Protein AF-A0A533WTR8-F1 (afdb_monomer)

Radius of gyration: 11.95 Å; Cα contacts (8 Å, |Δi|>4): 31; chains: 1; bounding box: 32×21×36 Å

Nearest PDB structures (foldseek):
  2is1-assembly1_A  TM=4.932E-01  e=2.156E+00  Escherichia coli
  2is6-assembly1_A  TM=5.455E-01  e=2.601E+00  Escherichia coli

Mean predicted aligned error: 4.08 Å

Secondary structure (DSSP, 8-state):
--HHHHHHHHHHHHHHHH---HHHHHHHHHHHHHHHHHT--HHHHHHHHHH--TT-HHHHHHHHHHHHHHT-

Foldseek 3Di:
DDPVVVVLVVLVVVCQVPDPDVVLVVVLVVLCVVCVVVVHHSSVSVVVCLVVVVPVVPNNVSSVVSVVVVVD

Sequence (72 aa):
MSNWDEDFIRLVDNFVAETKDPKILDEISQLDRESRLLGISFYDMYCVVLQDVTGHQYLVAEFKTYTSLKKS

Solvent-accessible surface area (backbone atoms only — not comparable to full-atom values): 4207 Å² total; per-residue (Å²): 134,56,74,68,55,55,53,48,52,52,52,51,52,49,47,67,69,69,58,79,55,66,68,50,54,50,51,53,52,49,47,48,50,51,13,60,76,71,73,48,51,53,66,59,44,51,52,49,45,69,73,49,45,82,91,42,53,66,55,50,49,53,50,51,52,52,55,55,62,74,73,110

pLDDT: mean 89.66, std 9.97, range [44.38, 96.56]

Structure (mmCIF, N/CA/C/O backbone):
data_AF-A0A533WTR8-F1
#
_entry.id   AF-A0A533WTR8-F1
#
loop_
_atom_site.group_PDB
_atom_site.id
_atom_site.type_symbol
_atom_site.label_atom_id
_atom_site.label_alt_id
_atom_site.label_comp_id
_atom_site.label_asym_id
_atom_site.label_entity_id
_atom_site.label_seq_id
_atom_site.pdbx_PDB_ins_code
_atom_site.Cartn_x
_atom_site.Cartn_y
_atom_site.Cartn_z
_atom_site.occupancy
_atom_site.B_iso_or_equiv
_atom_site.auth_seq_id
_atom_site.auth_comp_id
_atom_site.auth_asym_id
_atom_site.auth_atom_id
_atom_site.pdbx_PDB_model_num
ATOM 1 N N . MET A 1 1 ? 19.581 -8.117 0.115 1.00 53.12 1 MET A N 1
ATOM 2 C CA . MET A 1 1 ? 18.608 -7.055 0.434 1.00 53.12 1 MET A CA 1
ATOM 3 C C . MET A 1 1 ? 19.037 -6.432 1.745 1.00 53.12 1 MET A C 1
ATOM 5 O O . MET A 1 1 ? 19.672 -7.126 2.534 1.00 53.12 1 MET A O 1
ATOM 9 N N . SER A 1 2 ? 18.850 -5.127 1.919 1.00 70.56 2 SER A N 1
ATOM 10 C CA . SER A 1 2 ? 19.217 -4.466 3.173 1.00 70.56 2 SER A CA 1
ATOM 11 C C . SER A 1 2 ? 18.140 -4.732 4.231 1.00 70.56 2 SER A C 1
ATOM 13 O O . SER A 1 2 ? 16.984 -4.943 3.877 1.00 70.56 2 SER A O 1
ATOM 15 N N . ASN A 1 3 ? 18.485 -4.695 5.522 1.00 69.25 3 ASN A N 1
ATOM 16 C CA . ASN A 1 3 ? 17.496 -4.867 6.602 1.00 69.25 3 ASN A CA 1
ATOM 17 C C . ASN A 1 3 ? 16.329 -3.863 6.496 1.00 69.25 3 ASN A C 1
ATOM 19 O O . ASN A 1 3 ? 15.206 -4.174 6.871 1.00 69.25 3 ASN A O 1
ATOM 23 N N . TRP A 1 4 ? 16.591 -2.675 5.943 1.00 70.06 4 TRP A N 1
ATOM 24 C CA . TRP A 1 4 ? 15.582 -1.642 5.717 1.00 70.06 4 TRP A CA 1
ATOM 25 C C . TRP A 1 4 ? 14.526 -2.048 4.682 1.00 70.06 4 TRP A C 1
ATOM 27 O O . TRP A 1 4 ? 13.362 -1.680 4.836 1.00 70.06 4 TRP A O 1
ATOM 37 N N . ASP A 1 5 ? 14.911 -2.827 3.668 1.00 80.88 5 ASP A N 1
ATOM 38 C CA . ASP A 1 5 ? 13.986 -3.319 2.642 1.00 80.88 5 ASP A CA 1
ATOM 39 C C . ASP A 1 5 ? 13.048 -4.382 3.231 1.00 80.88 5 ASP A C 1
ATOM 41 O O . ASP A 1 5 ? 11.844 -4.360 2.986 1.00 80.88 5 ASP A O 1
ATOM 45 N N . GLU A 1 6 ? 13.582 -5.286 4.058 1.00 85.94 6 GLU A N 1
ATOM 46 C CA . GLU A 1 6 ? 12.799 -6.337 4.722 1.00 85.94 6 GLU A CA 1
ATOM 47 C C . GLU A 1 6 ? 11.813 -5.763 5.747 1.00 85.94 6 GLU A C 1
ATOM 49 O O . GLU A 1 6 ? 10.655 -6.184 5.798 1.00 85.94 6 GLU A O 1
ATOM 54 N N . ASP A 1 7 ? 12.236 -4.762 6.524 1.00 88.62 7 ASP A N 1
ATOM 55 C CA . ASP A 1 7 ? 11.360 -4.070 7.472 1.00 88.62 7 ASP A CA 1
ATOM 56 C C . ASP A 1 7 ? 10.222 -3.333 6.758 1.00 88.62 7 ASP A C 1
ATOM 58 O O . ASP A 1 7 ? 9.077 -3.364 7.221 1.00 88.62 7 ASP A O 1
ATOM 62 N N . PHE A 1 8 ? 10.510 -2.700 5.616 1.00 90.00 8 PHE A N 1
ATOM 63 C CA . PHE A 1 8 ? 9.493 -2.045 4.796 1.00 90.00 8 PHE A CA 1
ATOM 64 C C . PHE A 1 8 ? 8.495 -3.050 4.219 1.00 90.00 8 PHE A C 1
ATOM 66 O O . PHE A 1 8 ? 7.288 -2.866 4.387 1.00 90.00 8 PHE A O 1
ATOM 73 N N . ILE A 1 9 ? 8.986 -4.132 3.607 1.00 93.00 9 ILE A N 1
ATOM 74 C CA . ILE A 1 9 ? 8.153 -5.218 3.072 1.00 93.00 9 ILE A CA 1
ATOM 75 C C . ILE A 1 9 ? 7.220 -5.746 4.161 1.00 93.00 9 ILE A C 1
ATOM 77 O O . ILE A 1 9 ? 6.004 -5.772 3.978 1.00 93.00 9 ILE A O 1
ATOM 81 N N . ARG A 1 10 ? 7.764 -6.061 5.342 1.00 93.56 10 ARG A N 1
ATOM 82 C CA . ARG A 1 10 ? 6.973 -6.569 6.467 1.00 93.56 10 ARG A CA 1
ATOM 83 C C . ARG A 1 10 ? 5.925 -5.564 6.941 1.00 93.56 10 ARG A C 1
ATOM 85 O O . ARG A 1 10 ? 4.828 -5.949 7.340 1.00 93.56 10 ARG A O 1
ATOM 92 N N . LEU A 1 11 ? 6.255 -4.275 6.946 1.00 93.12 11 LEU A N 1
ATOM 93 C CA . LEU A 1 11 ? 5.336 -3.218 7.362 1.00 93.12 11 LEU A CA 1
ATOM 94 C C . LEU A 1 11 ? 4.155 -3.085 6.398 1.00 93.12 11 LEU A C 1
ATOM 96 O O . LEU A 1 11 ? 3.015 -2.977 6.856 1.00 93.12 11 LEU A O 1
ATOM 100 N N . VAL A 1 12 ? 4.431 -3.120 5.094 1.00 94.44 12 VAL A N 1
ATOM 101 C CA . VAL A 1 12 ? 3.408 -3.110 4.043 1.00 94.44 12 VAL A CA 1
ATOM 102 C C . VAL A 1 12 ? 2.557 -4.375 4.127 1.00 94.44 12 VAL A C 1
ATOM 104 O O . VAL A 1 12 ? 1.338 -4.259 4.209 1.00 94.44 12 VAL A O 1
ATOM 107 N N . ASP A 1 13 ? 3.163 -5.560 4.220 1.00 95.06 13 ASP A N 1
ATOM 108 C CA . ASP A 1 13 ? 2.431 -6.830 4.333 1.00 95.06 13 ASP A CA 1
ATOM 109 C C . ASP A 1 13 ? 1.485 -6.839 5.539 1.00 95.06 13 ASP A C 1
AT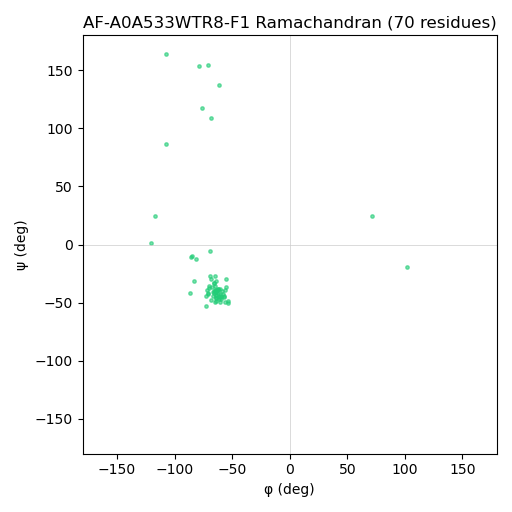OM 111 O O . ASP A 1 13 ? 0.311 -7.197 5.418 1.00 95.06 13 ASP A O 1
ATOM 115 N N . ASN A 1 14 ? 1.964 -6.383 6.702 1.00 95.62 14 ASN A N 1
ATOM 116 C CA . ASN A 1 14 ? 1.130 -6.293 7.897 1.00 95.62 14 ASN A CA 1
ATOM 117 C C . ASN A 1 14 ? -0.020 -5.296 7.709 1.00 95.62 14 ASN A C 1
ATOM 119 O O . ASN A 1 14 ? -1.144 -5.583 8.111 1.00 95.62 14 ASN A O 1
ATOM 123 N N . PHE A 1 15 ? 0.228 -4.143 7.081 1.00 95.56 15 PHE A N 1
ATOM 124 C CA . PHE A 1 15 ? -0.830 -3.175 6.789 1.00 95.56 15 PHE A CA 1
ATOM 125 C C . PHE A 1 15 ? -1.906 -3.765 5.868 1.00 95.56 15 PHE A C 1
ATOM 127 O O . PHE A 1 15 ? -3.093 -3.658 6.174 1.00 95.56 15 PHE A O 1
ATOM 134 N N . VAL A 1 16 ? -1.503 -4.430 4.782 1.00 94.31 16 VAL A N 1
ATOM 135 C CA . VAL A 1 16 ? -2.423 -5.073 3.830 1.00 94.31 16 VAL A CA 1
ATOM 136 C C . VAL A 1 16 ? -3.238 -6.181 4.512 1.00 94.31 16 VAL A C 1
ATOM 138 O O . VAL A 1 16 ? -4.432 -6.323 4.255 1.00 94.31 16 VAL A O 1
ATOM 141 N N . ALA A 1 17 ? -2.626 -6.955 5.411 1.00 94.81 17 ALA A N 1
ATOM 142 C CA . ALA A 1 17 ? -3.313 -8.020 6.142 1.00 94.81 17 ALA A CA 1
ATOM 143 C C . ALA A 1 17 ? -4.288 -7.489 7.213 1.00 94.81 17 ALA A C 1
ATOM 145 O O . ALA A 1 17 ? -5.375 -8.050 7.428 1.00 94.81 17 ALA A O 1
ATOM 146 N N . GLU A 1 18 ? -3.902 -6.420 7.912 1.00 94.50 18 GLU A N 1
ATOM 147 C CA . GLU A 1 18 ? -4.669 -5.847 9.019 1.00 94.50 18 GLU A CA 1
ATOM 148 C C . GLU A 1 18 ? -5.780 -4.905 8.541 1.00 94.50 18 GLU A C 1
ATOM 150 O O . GLU A 1 18 ? -6.837 -4.865 9.178 1.00 94.50 18 GLU A O 1
ATOM 155 N N . THR A 1 19 ? -5.602 -4.207 7.413 1.00 93.56 19 THR A N 1
ATOM 156 C CA . THR A 1 19 ? -6.621 -3.287 6.896 1.00 93.56 19 THR A CA 1
ATOM 157 C C . THR A 1 19 ? -7.922 -4.020 6.566 1.00 93.56 19 THR A C 1
ATOM 159 O O . THR A 1 19 ? -7.940 -5.134 6.032 1.00 93.56 19 THR A O 1
ATOM 162 N N . LYS A 1 20 ? -9.041 -3.400 6.946 1.00 93.19 20 LYS A N 1
ATOM 163 C CA . LYS A 1 20 ? -10.404 -3.890 6.686 1.00 93.19 20 LYS A CA 1
ATOM 164 C C . LYS A 1 20 ? -11.223 -2.905 5.863 1.00 93.19 20 LYS A C 1
ATOM 166 O O . LYS A 1 20 ? -12.389 -3.181 5.593 1.00 93.19 20 LYS A O 1
ATOM 171 N N . ASP A 1 21 ? -10.633 -1.776 5.475 1.00 94.31 21 ASP A N 1
ATOM 172 C CA . ASP A 1 21 ? -11.324 -0.801 4.647 1.00 94.31 21 ASP A CA 1
ATOM 173 C C . ASP A 1 21 ? -11.380 -1.302 3.192 1.00 94.31 21 ASP A C 1
ATOM 175 O O . ASP A 1 21 ? -10.333 -1.482 2.559 1.00 94.31 21 ASP A O 1
ATOM 179 N N . PRO A 1 22 ? -12.580 -1.533 2.632 1.00 93.88 22 PRO A N 1
ATOM 180 C CA . PRO A 1 22 ? -12.718 -2.072 1.285 1.00 93.88 22 PRO A CA 1
ATOM 181 C C . PRO A 1 22 ? -12.194 -1.126 0.197 1.00 93.88 22 PRO A C 1
ATOM 183 O O . PRO A 1 22 ? -11.775 -1.609 -0.850 1.00 93.88 22 PRO A O 1
ATOM 186 N N . LYS A 1 23 ? -12.186 0.196 0.418 1.00 93.50 23 LYS A N 1
ATOM 187 C CA . LYS A 1 23 ? -11.652 1.163 -0.556 1.00 93.50 23 LYS A CA 1
ATOM 188 C C . LYS A 1 23 ? -10.134 1.077 -0.632 1.00 93.50 23 LYS A C 1
ATOM 190 O O . LYS A 1 23 ? -9.580 1.073 -1.722 1.00 93.50 23 LYS A O 1
ATOM 195 N N . ILE A 1 24 ? -9.480 0.952 0.522 1.00 94.75 24 ILE A N 1
ATOM 196 C CA . ILE A 1 24 ? -8.023 0.776 0.610 1.00 94.75 24 ILE A CA 1
ATOM 197 C C . ILE A 1 24 ? -7.609 -0.546 -0.035 1.00 94.75 24 ILE A C 1
ATOM 199 O O . ILE A 1 24 ? -6.643 -0.593 -0.790 1.00 94.75 24 ILE A O 1
ATOM 203 N N . LEU A 1 25 ? -8.353 -1.622 0.237 1.00 95.25 25 LEU A N 1
ATOM 204 C CA . LEU A 1 25 ? -8.092 -2.938 -0.351 1.00 95.25 25 LEU A CA 1
ATOM 205 C C . LEU A 1 25 ? -8.263 -2.947 -1.875 1.00 95.25 25 LEU A C 1
ATOM 207 O O . LEU A 1 25 ? -7.476 -3.591 -2.573 1.00 95.25 25 LEU A O 1
ATOM 211 N N . ASP A 1 26 ? -9.268 -2.238 -2.396 1.00 95.62 26 ASP A N 1
ATOM 212 C CA . ASP A 1 26 ? -9.448 -2.075 -3.840 1.00 95.62 26 ASP A CA 1
ATOM 213 C C . ASP A 1 26 ? -8.277 -1.300 -4.458 1.00 95.62 26 ASP A C 1
ATOM 215 O O . ASP A 1 26 ? -7.682 -1.760 -5.429 1.00 95.62 26 ASP A O 1
ATOM 219 N N . GLU A 1 27 ? -7.866 -0.193 -3.839 1.00 95.00 27 GLU A N 1
ATOM 220 C CA . GLU A 1 27 ? -6.731 0.616 -4.292 1.00 95.00 27 GLU A CA 1
ATOM 221 C C . GLU A 1 27 ? -5.411 -0.178 -4.288 1.00 95.00 27 GLU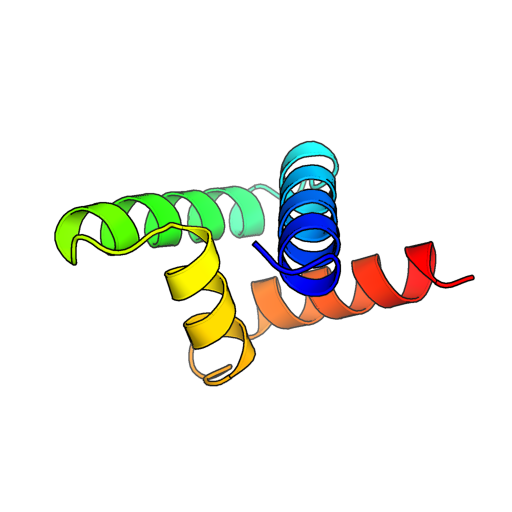 A C 1
ATOM 223 O O . GLU A 1 27 ? -4.696 -0.195 -5.287 1.00 95.00 27 GLU A O 1
ATOM 228 N N . ILE A 1 28 ? -5.124 -0.939 -3.225 1.00 95.56 28 ILE A N 1
ATOM 229 C CA . ILE A 1 28 ? -3.972 -1.860 -3.168 1.00 95.56 28 ILE A CA 1
ATOM 230 C C . ILE A 1 28 ? -4.032 -2.887 -4.304 1.00 95.56 28 ILE A C 1
ATOM 232 O O . ILE A 1 28 ? -3.019 -3.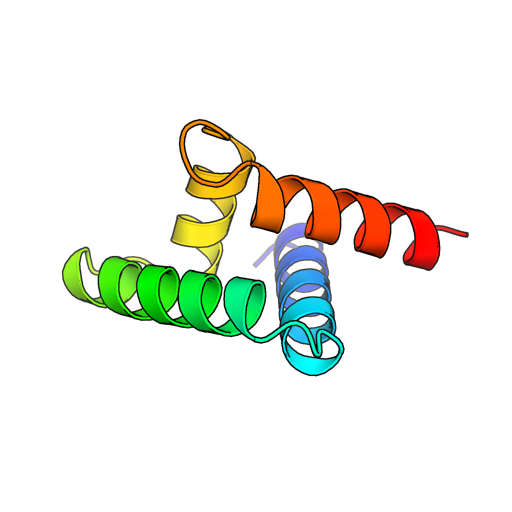170 -4.945 1.00 95.56 28 ILE A O 1
ATOM 236 N N . SER A 1 29 ? -5.219 -3.433 -4.577 1.00 95.69 29 SER A N 1
ATOM 237 C CA . SER A 1 29 ? -5.413 -4.403 -5.659 1.00 95.69 29 SER A CA 1
ATOM 238 C C . SER A 1 29 ? -5.188 -3.782 -7.040 1.00 95.69 29 SER A C 1
ATOM 240 O O . SER A 1 29 ? -4.722 -4.473 -7.948 1.00 95.69 29 SER A O 1
ATOM 242 N N . GLN A 1 30 ? -5.511 -2.499 -7.221 1.00 95.25 30 GLN A N 1
ATOM 243 C CA . GLN A 1 30 ? -5.214 -1.757 -8.447 1.00 95.25 30 GLN A CA 1
ATOM 244 C C . GLN A 1 30 ? -3.704 -1.541 -8.600 1.00 95.25 30 GLN A C 1
ATOM 246 O O . GLN A 1 30 ? -3.153 -1.900 -9.640 1.00 95.25 30 GLN A O 1
ATOM 251 N N . LEU A 1 31 ? -3.018 -1.092 -7.545 1.00 94.81 31 LEU A N 1
ATOM 252 C CA . LEU A 1 31 ? -1.560 -0.908 -7.545 1.00 94.81 31 LEU A CA 1
ATOM 253 C C . LEU A 1 31 ? -0.800 -2.205 -7.845 1.00 94.81 31 LEU A C 1
ATOM 255 O O . LEU A 1 31 ? 0.175 -2.205 -8.593 1.00 94.81 31 LEU A O 1
ATOM 259 N N . ASP A 1 32 ? -1.257 -3.331 -7.300 1.00 96.06 32 ASP A N 1
ATOM 260 C CA . ASP A 1 32 ? -0.677 -4.646 -7.580 1.00 96.06 32 ASP A CA 1
ATOM 261 C C . ASP A 1 32 ? -0.921 -5.111 -9.028 1.00 96.06 32 ASP A C 1
ATOM 263 O O . ASP A 1 32 ? -0.104 -5.817 -9.617 1.00 96.06 32 ASP A O 1
ATOM 267 N N . ARG A 1 33 ? -2.019 -4.697 -9.664 1.00 96.56 33 ARG A N 1
ATOM 268 C CA . ARG A 1 33 ? -2.210 -4.940 -11.103 1.00 96.56 33 ARG A CA 1
ATOM 269 C C . ARG A 1 33 ? -1.296 -4.053 -11.939 1.00 96.56 33 ARG A C 1
ATOM 271 O O . ARG A 1 33 ? -0.686 -4.540 -12.889 1.00 96.56 33 ARG A O 1
ATOM 278 N N . GLU A 1 34 ? -1.195 -2.775 -11.593 1.00 95.19 34 GLU A N 1
ATOM 279 C CA . GLU A 1 34 ? -0.357 -1.806 -12.301 1.00 95.19 34 GLU A CA 1
ATOM 280 C C . GLU A 1 34 ? 1.132 -2.149 -12.204 1.00 95.19 34 GLU A C 1
ATOM 282 O O . GLU A 1 34 ? 1.834 -2.100 -13.214 1.00 95.19 34 GLU A O 1
ATOM 287 N N . SER A 1 35 ? 1.608 -2.585 -11.034 1.00 96.44 35 S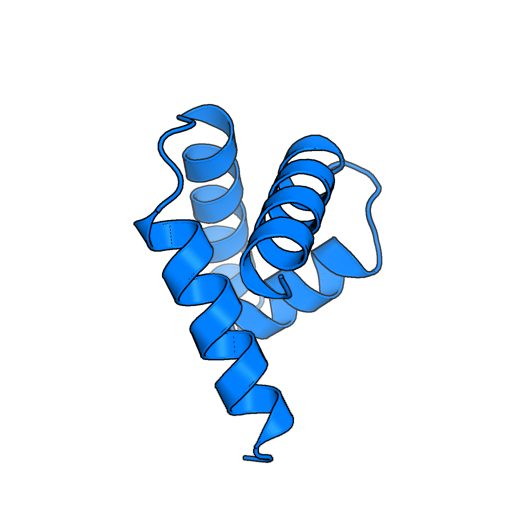ER A N 1
ATOM 288 C CA . SER A 1 35 ? 2.998 -3.017 -10.839 1.00 96.44 35 SER A CA 1
ATOM 289 C C . SER A 1 35 ? 3.370 -4.154 -11.796 1.00 96.44 35 SER A C 1
ATOM 291 O O . SER A 1 35 ? 4.391 -4.085 -12.484 1.00 96.44 35 SER A O 1
ATOM 293 N N . ARG A 1 36 ? 2.486 -5.151 -11.941 1.00 96.00 36 ARG A N 1
ATOM 294 C CA . ARG A 1 36 ? 2.661 -6.273 -12.873 1.00 96.00 36 ARG A CA 1
ATOM 295 C C . ARG A 1 36 ? 2.662 -5.829 -14.331 1.00 96.00 36 ARG A C 1
ATOM 297 O O . ARG A 1 36 ? 3.44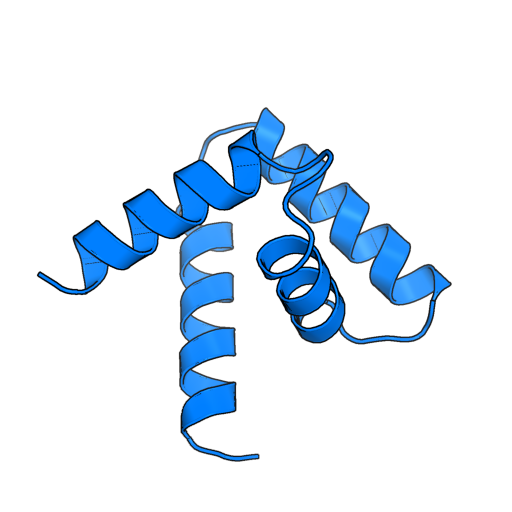5 -6.364 -15.111 1.00 96.00 36 ARG A O 1
ATOM 304 N N . LEU A 1 37 ? 1.808 -4.872 -14.703 1.00 96.38 37 LEU A N 1
ATOM 305 C CA . LEU A 1 37 ? 1.776 -4.318 -16.064 1.00 96.38 37 LEU A CA 1
ATOM 306 C C . LEU A 1 37 ? 3.066 -3.565 -16.406 1.00 96.38 37 LEU A C 1
ATOM 308 O O . LEU A 1 37 ? 3.525 -3.625 -17.545 1.00 96.38 37 LEU A O 1
ATOM 312 N N . LEU A 1 38 ? 3.656 -2.888 -15.423 1.00 94.94 38 LEU A N 1
ATOM 313 C CA . LEU A 1 38 ? 4.915 -2.159 -15.566 1.00 94.94 38 LEU A CA 1
ATOM 314 C C . LEU A 1 38 ? 6.157 -3.046 -15.387 1.00 94.94 38 LEU A C 1
ATOM 316 O O . LEU A 1 38 ? 7.267 -2.603 -15.677 1.00 94.94 38 LEU A O 1
ATOM 320 N N . GLY A 1 39 ? 5.988 -4.290 -14.933 1.00 96.06 39 GLY A N 1
ATOM 321 C CA . GLY A 1 39 ? 7.087 -5.225 -14.688 1.00 96.06 39 GLY A CA 1
ATOM 322 C C . GLY A 1 39 ? 7.951 -4.866 -13.475 1.00 96.06 39 GLY A C 1
ATOM 323 O O . GLY A 1 39 ? 9.114 -5.264 -13.428 1.00 96.06 39 GLY A O 1
ATOM 324 N N . ILE A 1 40 ? 7.402 -4.119 -12.513 1.00 95.38 40 ILE A N 1
ATOM 325 C CA . ILE A 1 40 ? 8.067 -3.759 -11.252 1.00 95.38 40 ILE A CA 1
ATOM 326 C C . ILE A 1 40 ? 7.454 -4.528 -10.081 1.00 95.38 40 ILE A C 1
ATOM 328 O O . ILE A 1 40 ? 6.365 -5.095 -10.199 1.00 95.38 40 ILE A O 1
ATOM 332 N N . SER A 1 41 ? 8.139 -4.564 -8.936 1.00 95.62 41 SER A N 1
ATOM 333 C CA . SER A 1 41 ? 7.550 -5.187 -7.753 1.00 95.62 41 SER A CA 1
ATOM 334 C C . SER A 1 41 ? 6.405 -4.337 -7.194 1.00 95.62 41 SER A C 1
ATOM 336 O O . SER A 1 41 ? 6.367 -3.114 -7.355 1.00 95.62 41 SER A O 1
ATOM 338 N N . PHE A 1 42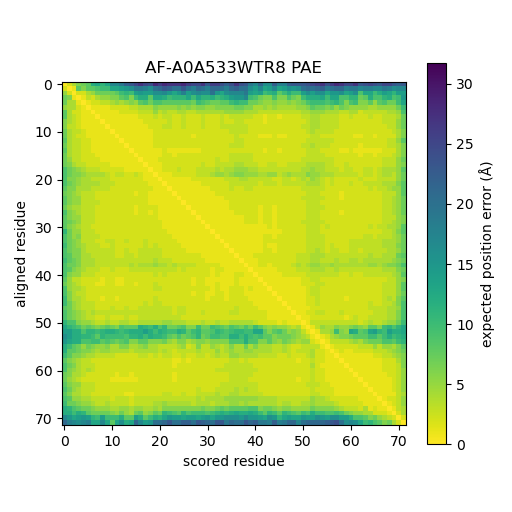 ? 5.475 -4.984 -6.490 1.00 95.44 42 PHE A N 1
ATOM 339 C CA . PHE A 1 42 ? 4.428 -4.280 -5.751 1.00 95.44 42 PHE A CA 1
ATOM 340 C C . PHE A 1 42 ? 5.016 -3.273 -4.750 1.00 95.44 42 PHE A C 1
ATOM 342 O O . PHE A 1 42 ? 4.516 -2.160 -4.642 1.00 95.44 42 PHE A O 1
ATOM 349 N N . TYR A 1 43 ? 6.110 -3.623 -4.070 1.00 95.38 43 TYR A N 1
ATOM 350 C CA . TYR A 1 43 ? 6.764 -2.743 -3.101 1.00 95.38 43 TYR A CA 1
ATOM 351 C C . TYR A 1 43 ? 7.413 -1.521 -3.762 1.00 95.38 43 TYR A C 1
ATOM 353 O O . TYR A 1 43 ? 7.324 -0.426 -3.211 1.00 95.38 43 TYR A O 1
ATOM 361 N N . ASP A 1 44 ? 7.992 -1.670 -4.959 1.00 93.62 44 ASP A N 1
ATOM 362 C CA . ASP A 1 44 ? 8.511 -0.534 -5.734 1.00 93.62 44 ASP A CA 1
ATOM 363 C C . ASP A 1 44 ? 7.377 0.414 -6.137 1.00 93.62 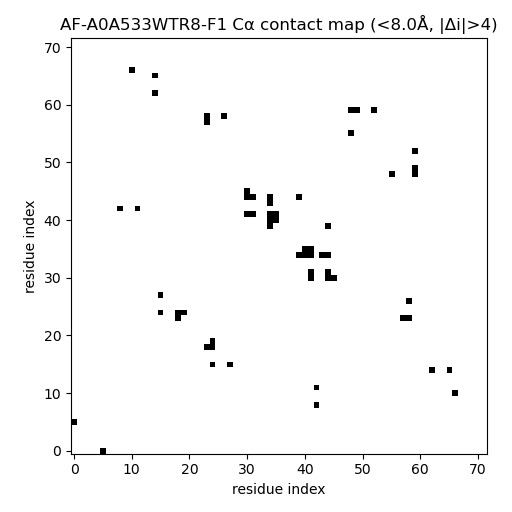44 ASP A C 1
ATOM 365 O O . ASP A 1 44 ? 7.494 1.628 -5.970 1.00 93.62 44 ASP A O 1
ATOM 369 N N . MET A 1 45 ? 6.248 -0.135 -6.601 1.00 94.44 45 MET A N 1
ATOM 370 C CA . MET A 1 45 ? 5.047 0.654 -6.891 1.00 94.44 45 MET A CA 1
ATOM 371 C C . MET A 1 45 ? 4.539 1.377 -5.638 1.00 94.44 45 MET A C 1
ATOM 373 O O . MET A 1 45 ? 4.243 2.570 -5.670 1.00 94.44 45 MET A O 1
ATOM 377 N N . TYR A 1 46 ? 4.489 0.678 -4.506 1.00 93.56 46 TYR A N 1
ATOM 378 C CA . TYR A 1 46 ? 4.059 1.255 -3.238 1.00 93.56 46 TYR A CA 1
ATOM 379 C C . TYR A 1 46 ? 4.986 2.399 -2.794 1.00 93.56 46 TYR A C 1
ATOM 381 O O . TYR A 1 46 ? 4.517 3.429 -2.315 1.00 93.56 46 TYR A O 1
ATOM 389 N N . CYS A 1 47 ? 6.300 2.275 -3.008 1.00 92.25 47 CYS A N 1
ATOM 390 C CA . CYS A 1 47 ? 7.257 3.361 -2.786 1.00 92.25 47 CYS A CA 1
ATOM 391 C C . CYS A 1 47 ? 6.971 4.585 -3.665 1.00 92.25 47 CYS A C 1
ATOM 393 O O . CYS A 1 47 ? 7.020 5.707 -3.158 1.00 92.25 47 CYS A O 1
ATOM 395 N N . VAL A 1 48 ? 6.642 4.387 -4.947 1.00 91.00 48 VAL A N 1
ATOM 396 C CA . VAL A 1 48 ? 6.254 5.481 -5.856 1.00 91.00 48 VAL A CA 1
ATOM 397 C C . VAL A 1 48 ? 5.021 6.206 -5.321 1.00 91.00 48 VAL A C 1
ATOM 399 O O . VAL A 1 48 ? 5.049 7.426 -5.194 1.00 91.00 48 VAL A O 1
ATOM 402 N N . VAL A 1 49 ? 3.991 5.471 -4.902 1.00 91.62 49 VAL A N 1
ATOM 403 C CA . VAL A 1 49 ? 2.762 6.032 -4.309 1.00 91.62 49 VAL A CA 1
ATOM 404 C C . VAL A 1 49 ? 3.032 6.820 -3.022 1.00 91.62 49 VAL A C 1
ATOM 406 O O . VAL A 1 49 ? 2.428 7.863 -2.771 1.00 91.62 49 VAL A O 1
ATOM 409 N N . LEU A 1 50 ? 3.961 6.351 -2.185 1.00 90.81 50 LEU A N 1
ATOM 410 C CA . LEU A 1 50 ? 4.343 7.071 -0.967 1.00 90.81 50 LEU A CA 1
ATOM 411 C C . LEU A 1 50 ? 5.101 8.378 -1.257 1.00 90.81 50 LEU A C 1
ATOM 413 O O . LEU A 1 50 ? 5.058 9.291 -0.426 1.00 90.81 50 LEU A O 1
ATOM 417 N N . GLN A 1 51 ? 5.792 8.466 -2.398 1.00 87.50 51 GLN A N 1
ATOM 418 C CA . GLN A 1 51 ? 6.526 9.656 -2.840 1.00 87.50 51 GLN A CA 1
ATOM 419 C C . GLN A 1 51 ? 5.632 10.638 -3.608 1.00 87.50 51 GLN A C 1
ATOM 421 O O . GLN A 1 51 ? 5.706 11.842 -3.360 1.00 87.50 51 GLN A O 1
ATOM 426 N N . ASP A 1 52 ? 4.766 10.134 -4.489 1.00 83.88 52 ASP A N 1
ATOM 427 C CA . ASP A 1 52 ? 3.768 10.905 -5.228 1.00 83.88 52 ASP A CA 1
ATOM 428 C C . ASP A 1 52 ? 2.364 10.615 -4.690 1.00 83.88 52 ASP A C 1
ATOM 430 O O . ASP A 1 52 ? 1.616 9.765 -5.168 1.00 83.88 52 ASP A O 1
ATOM 434 N N . VAL A 1 53 ? 2.007 11.368 -3.652 1.00 79.12 53 VAL A N 1
ATOM 435 C CA . VAL A 1 53 ? 0.737 11.237 -2.919 1.00 79.12 53 VAL A CA 1
ATOM 436 C C . VAL A 1 53 ? -0.468 11.688 -3.767 1.00 79.12 53 VAL A C 1
ATOM 438 O O . VAL A 1 53 ? -1.625 11.581 -3.344 1.00 79.12 53 VAL A O 1
ATOM 441 N N . THR A 1 54 ? -0.227 12.235 -4.960 1.00 78.44 54 THR A N 1
ATOM 442 C CA . THR A 1 54 ? -1.265 12.775 -5.836 1.00 78.44 54 THR A CA 1
ATOM 443 C C . THR A 1 54 ? -2.133 11.639 -6.375 1.00 78.44 54 THR A C 1
ATOM 445 O O . THR A 1 54 ? -1.703 10.856 -7.206 1.00 78.44 54 THR A O 1
ATOM 448 N N . GLY A 1 55 ? -3.376 11.543 -5.897 1.00 81.06 55 GLY A N 1
ATOM 449 C CA . GLY A 1 55 ? -4.328 10.496 -6.303 1.00 81.06 55 GLY A CA 1
ATOM 450 C C . GLY A 1 55 ? -4.492 9.352 -5.299 1.00 81.06 55 GLY A C 1
ATOM 451 O O . GLY A 1 55 ? -5.548 8.732 -5.284 1.00 81.06 55 GLY A O 1
ATOM 452 N N . HIS A 1 56 ? -3.535 9.170 -4.384 1.00 8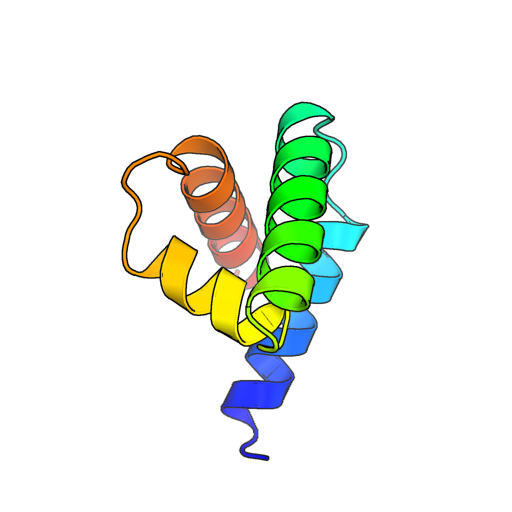9.81 56 HIS A N 1
ATOM 453 C CA . HIS A 1 56 ? -3.522 8.084 -3.389 1.00 89.81 56 HIS A CA 1
ATOM 454 C C . HIS A 1 56 ? -3.587 8.594 -1.942 1.00 89.81 56 HIS A C 1
ATOM 456 O O . HIS A 1 56 ? -3.131 7.955 -0.992 1.00 89.81 56 HIS A O 1
ATOM 462 N N . GLN A 1 57 ? -4.132 9.801 -1.753 1.00 88.69 57 GLN A N 1
ATOM 463 C CA . GLN A 1 57 ? -4.121 10.510 -0.469 1.00 88.69 57 GLN A CA 1
ATOM 464 C C . GLN A 1 57 ? -4.727 9.685 0.669 1.00 88.69 57 GLN A C 1
ATOM 466 O O . GLN A 1 57 ? -4.242 9.756 1.796 1.00 88.69 57 GLN A O 1
ATOM 471 N N . TYR A 1 58 ? -5.768 8.905 0.374 1.00 90.69 58 TYR A N 1
ATOM 472 C CA . TYR A 1 58 ? -6.466 8.108 1.372 1.00 90.69 58 TYR A CA 1
ATOM 473 C C . TYR A 1 58 ? -5.635 6.904 1.831 1.00 90.69 58 TYR A C 1
ATOM 475 O O . TYR A 1 58 ? -5.352 6.787 3.024 1.00 90.69 58 TYR A O 1
ATOM 483 N N . LEU A 1 59 ? -5.154 6.084 0.890 1.00 93.75 59 LEU A N 1
ATOM 484 C CA . LEU A 1 59 ? -4.233 4.977 1.161 1.00 93.75 59 LEU A CA 1
ATOM 485 C C . LE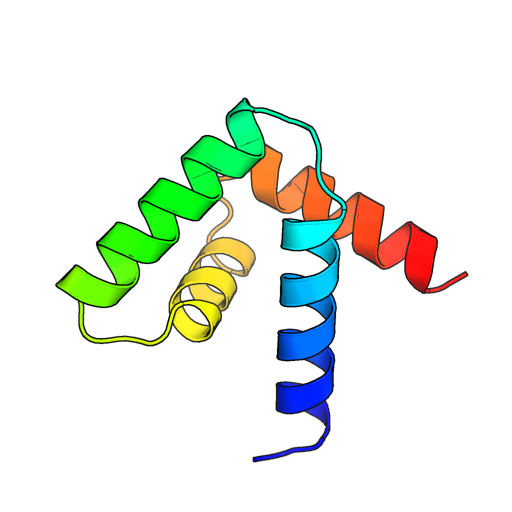U A 1 59 ? -2.989 5.447 1.926 1.00 93.75 59 LEU A C 1
ATOM 487 O O . LEU A 1 59 ? -2.623 4.866 2.948 1.00 93.75 59 LEU A O 1
ATOM 491 N N . VAL A 1 60 ? -2.355 6.528 1.463 1.00 93.69 60 VAL A N 1
ATOM 492 C CA . VAL A 1 60 ? -1.133 7.062 2.080 1.00 93.69 60 VAL A CA 1
ATOM 493 C C . VAL A 1 60 ? -1.400 7.588 3.491 1.00 93.69 60 VAL A C 1
ATOM 495 O O . VAL A 1 60 ? -0.571 7.386 4.382 1.00 93.69 60 VAL A O 1
ATOM 498 N N . ALA A 1 61 ? -2.529 8.265 3.723 1.00 92.94 61 ALA A N 1
ATOM 499 C CA . ALA A 1 61 ? -2.892 8.753 5.052 1.00 92.94 61 ALA A CA 1
ATOM 500 C C . ALA A 1 61 ? -3.109 7.596 6.036 1.00 92.94 61 ALA A C 1
ATOM 502 O O . ALA A 1 61 ? -2.552 7.613 7.134 1.00 92.94 61 ALA A O 1
ATOM 503 N N . GLU A 1 62 ? -3.847 6.569 5.627 1.00 94.19 62 GLU A N 1
ATOM 504 C CA . GLU A 1 62 ? -4.124 5.393 6.456 1.00 94.19 62 GLU A CA 1
ATOM 505 C C . GLU A 1 62 ? -2.861 4.584 6.746 1.00 94.19 62 GLU A C 1
ATOM 507 O O . GLU A 1 62 ? -2.601 4.225 7.896 1.00 94.19 62 GLU A O 1
ATOM 512 N N . PHE A 1 63 ? -1.996 4.401 5.748 1.00 94.44 63 PHE A N 1
ATOM 513 C CA . PHE A 1 63 ? -0.694 3.781 5.960 1.00 94.44 63 PHE A CA 1
ATOM 514 C C . PHE A 1 63 ? 0.164 4.585 6.953 1.00 94.44 63 PHE A C 1
ATOM 516 O O . PHE A 1 63 ? 0.744 4.022 7.883 1.00 94.44 63 PHE A O 1
ATOM 523 N N . LYS A 1 64 ? 0.215 5.919 6.840 1.00 92.00 64 LYS A N 1
ATOM 524 C CA . LYS A 1 64 ? 0.942 6.775 7.800 1.00 92.00 64 LYS A CA 1
ATOM 525 C C . LYS A 1 64 ? 0.377 6.672 9.219 1.00 92.00 64 LYS A C 1
ATOM 527 O O . LYS A 1 64 ? 1.155 6.578 10.173 1.00 92.00 64 LYS A O 1
ATOM 532 N N . THR A 1 65 ? -0.944 6.636 9.369 1.00 93.19 65 THR A N 1
ATOM 533 C CA . THR A 1 65 ? -1.600 6.414 10.666 1.00 93.19 65 THR A CA 1
ATOM 534 C C . THR A 1 65 ? -1.212 5.056 11.244 1.00 93.19 65 THR A C 1
ATOM 536 O O . THR A 1 65 ? -0.736 4.980 12.377 1.00 93.19 65 THR A O 1
ATOM 539 N N . TYR A 1 66 ? -1.308 3.996 10.441 1.00 93.25 66 TYR A N 1
ATOM 540 C CA . TYR A 1 66 ? -0.926 2.640 10.826 1.00 93.25 66 TYR A CA 1
ATOM 541 C C . TYR A 1 66 ? 0.531 2.551 11.305 1.00 93.25 66 TYR A C 1
ATOM 543 O O . TYR A 1 66 ? 0.810 2.041 12.393 1.00 93.25 66 TYR A O 1
ATOM 551 N N . THR A 1 67 ? 1.471 3.105 10.533 1.00 90.06 67 THR A N 1
ATOM 552 C CA . THR A 1 67 ? 2.896 3.105 10.905 1.00 90.06 67 THR A CA 1
ATOM 553 C C . THR A 1 67 ? 3.181 3.915 12.172 1.00 90.06 67 THR A C 1
ATOM 555 O O . THR A 1 67 ? 4.079 3.555 12.931 1.00 90.06 67 THR A O 1
ATOM 558 N N . SER A 1 68 ? 2.413 4.976 12.437 1.00 88.88 68 SER A N 1
ATOM 559 C CA . SER A 1 68 ? 2.544 5.776 13.662 1.00 88.88 68 SER A CA 1
ATOM 560 C C . SER A 1 68 ? 2.067 5.005 14.896 1.00 88.88 68 SER A C 1
ATOM 562 O O . SER A 1 68 ? 2.699 5.084 15.947 1.00 88.88 68 SER A O 1
ATOM 564 N N . LEU A 1 69 ? 1.006 4.204 14.755 1.00 86.88 69 LEU A N 1
ATOM 565 C CA . LEU A 1 69 ? 0.477 3.358 15.829 1.00 86.88 69 LEU A CA 1
ATOM 566 C C . LEU A 1 69 ? 1.404 2.184 16.173 1.00 86.88 69 LEU A C 1
ATOM 568 O O . LEU A 1 69 ? 1.509 1.826 17.338 1.00 86.88 69 LEU A O 1
ATOM 572 N N . LYS A 1 70 ? 2.095 1.597 15.186 1.00 78.38 70 LYS A N 1
ATOM 573 C CA . LYS A 1 70 ? 3.025 0.465 15.395 1.00 78.38 70 LYS A CA 1
ATOM 574 C C . LYS A 1 70 ? 4.420 0.884 15.879 1.00 78.38 70 LYS A C 1
ATOM 576 O O . LYS A 1 70 ? 5.209 0.024 16.257 1.00 78.38 70 LYS A O 1
ATOM 581 N N . LYS A 1 71 ? 4.746 2.181 15.814 1.00 60.91 71 LYS A N 1
ATOM 582 C CA . LYS A 1 71 ? 5.994 2.755 16.350 1.00 60.91 71 LYS A CA 1
ATOM 583 C C . LYS A 1 71 ? 5.907 3.128 17.837 1.00 60.91 71 LYS A C 1
ATOM 585 O O . LYS A 1 71 ? 6.947 3.452 18.408 1.00 60.91 71 LYS A O 1
ATOM 590 N N . SER A 1 72 ? 4.707 3.123 18.427 1.00 44.38 72 SER A N 1
ATOM 591 C CA . SER A 1 72 ? 4.483 3.273 19.878 1.00 44.38 72 SER A CA 1
ATOM 592 C C . SER A 1 72 ? 4.465 1.915 20.567 1.00 44.38 72 SER A C 1
ATOM 594 O O . SER A 1 72 ? 4.902 1.865 21.736 1.00 44.38 72 SER A O 1
#